Protein AF-A0A6M5YL83-F1 (afdb_monomer_lite)

Structure (mmCIF, N/CA/C/O backbone):
data_AF-A0A6M5YL83-F1
#
_entry.id   AF-A0A6M5YL83-F1
#
loop_
_atom_site.group_PDB
_atom_site.id
_atom_site.type_symbol
_atom_site.label_atom_id
_atom_site.label_alt_id
_atom_site.label_comp_id
_atom_site.label_asym_id
_atom_site.label_entity_id
_atom_site.label_seq_id
_atom_site.pdbx_PDB_ins_code
_atom_site.Cartn_x
_atom_site.Cartn_y
_atom_site.Cartn_z
_atom_site.occupancy
_atom_site.B_iso_or_equiv
_atom_site.auth_seq_id
_atom_site.auth_comp_id
_atom_site.auth_asym_id
_atom_site.auth_atom_id
_atom_site.pdbx_PDB_model_num
ATOM 1 N N . MET A 1 1 ? 45.507 -6.213 -56.109 1.00 57.00 1 MET A N 1
ATOM 2 C CA . MET A 1 1 ? 45.242 -6.875 -54.807 1.00 57.00 1 MET A CA 1
ATOM 3 C C . MET A 1 1 ? 44.515 -5.936 -53.821 1.00 57.00 1 MET A C 1
ATOM 5 O O . MET A 1 1 ? 44.755 -6.016 -52.628 1.00 57.00 1 MET A O 1
ATOM 9 N N . GLY A 1 2 ? 43.638 -5.030 -54.294 1.00 66.25 2 GLY A N 1
ATOM 10 C CA . GLY A 1 2 ? 43.057 -3.957 -53.457 1.00 66.25 2 GLY A CA 1
ATOM 11 C C . GLY A 1 2 ? 41.525 -3.854 -53.460 1.00 66.25 2 GLY A C 1
ATOM 12 O O . GLY A 1 2 ? 40.957 -3.296 -52.529 1.00 66.25 2 GLY A O 1
ATOM 13 N N . GLU A 1 3 ? 40.831 -4.416 -54.454 1.00 67.62 3 GLU A N 1
ATOM 14 C CA . GLU A 1 3 ? 39.362 -4.320 -54.544 1.00 67.62 3 GLU A CA 1
ATOM 15 C C . GLU A 1 3 ? 38.636 -5.300 -53.614 1.00 67.62 3 GLU A C 1
ATOM 17 O O . GLU A 1 3 ? 37.653 -4.929 -52.976 1.00 67.62 3 G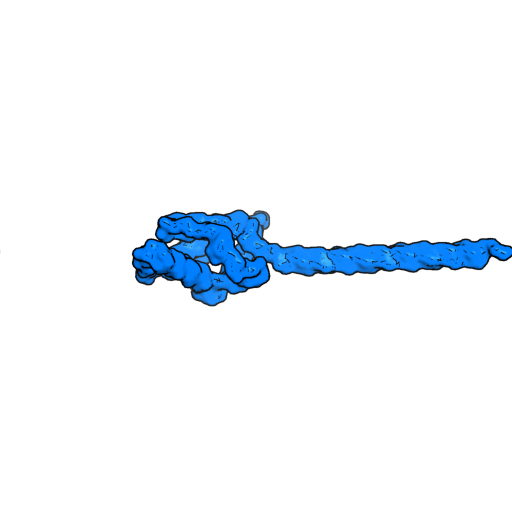LU A O 1
ATOM 22 N N . TRP A 1 4 ? 39.177 -6.509 -53.437 1.00 68.75 4 TRP A N 1
ATOM 23 C CA . TRP A 1 4 ? 38.638 -7.505 -52.502 1.00 68.75 4 TRP A CA 1
ATOM 24 C C . TRP A 1 4 ? 38.671 -7.027 -51.042 1.00 68.75 4 TRP A C 1
ATOM 26 O O . TRP A 1 4 ? 37.724 -7.259 -50.292 1.00 68.75 4 TRP A O 1
ATOM 36 N N . LEU A 1 5 ? 39.720 -6.292 -50.651 1.00 68.56 5 LEU A N 1
ATOM 37 C CA . LEU A 1 5 ? 39.829 -5.719 -49.306 1.00 68.56 5 LEU A CA 1
ATOM 38 C C . LEU A 1 5 ? 38.768 -4.643 -49.048 1.00 68.56 5 LEU A C 1
ATOM 40 O O . LEU A 1 5 ? 38.215 -4.597 -47.956 1.00 68.56 5 LEU A O 1
ATOM 44 N N . ARG A 1 6 ? 38.443 -3.804 -50.042 1.00 65.62 6 ARG A N 1
ATOM 45 C CA . ARG A 1 6 ? 37.412 -2.758 -49.904 1.00 65.62 6 ARG A CA 1
ATOM 46 C C . ARG A 1 6 ? 36.014 -3.357 -49.756 1.00 65.62 6 ARG A C 1
ATOM 48 O O . ARG A 1 6 ? 35.220 -2.856 -48.964 1.00 65.62 6 ARG A O 1
ATOM 55 N N . TRP A 1 7 ? 35.736 -4.445 -50.472 1.00 68.38 7 TRP A N 1
ATOM 56 C CA . TRP A 1 7 ? 34.462 -5.159 -50.380 1.00 68.38 7 TRP A CA 1
ATOM 57 C C . TRP A 1 7 ? 34.301 -5.876 -49.032 1.00 68.38 7 TRP A C 1
ATOM 59 O O . TRP A 1 7 ? 33.259 -5.757 -48.387 1.00 68.38 7 TRP A O 1
ATOM 69 N N . ALA A 1 8 ? 35.366 -6.529 -48.553 1.00 71.38 8 ALA A N 1
ATOM 70 C CA . ALA A 1 8 ? 35.396 -7.163 -47.237 1.00 71.38 8 ALA A CA 1
ATOM 71 C C . ALA A 1 8 ? 35.241 -6.147 -46.088 1.00 71.38 8 ALA A C 1
ATOM 73 O O . ALA A 1 8 ? 34.498 -6.399 -45.140 1.00 71.38 8 ALA A O 1
ATOM 74 N N . PHE A 1 9 ? 35.877 -4.972 -46.187 1.00 69.19 9 PHE A N 1
ATOM 75 C CA . PHE A 1 9 ? 35.750 -3.912 -45.178 1.00 69.19 9 PHE A CA 1
ATOM 76 C C . PHE A 1 9 ? 34.338 -3.310 -45.140 1.00 69.19 9 PHE A C 1
ATOM 78 O O . PHE A 1 9 ? 33.802 -3.063 -44.062 1.00 69.19 9 PHE A O 1
ATOM 85 N N . GLY A 1 10 ? 33.701 -3.127 -46.304 1.00 73.62 10 GLY A N 1
ATOM 86 C CA . GLY A 1 10 ? 32.314 -2.661 -46.396 1.00 73.62 10 GLY A CA 1
ATOM 87 C C . GLY A 1 10 ? 31.320 -3.627 -45.744 1.00 73.62 10 GLY A C 1
ATOM 88 O O . GLY A 1 10 ? 30.461 -3.200 -44.972 1.00 73.62 10 GLY A O 1
ATOM 89 N N . TRP A 1 11 ? 31.488 -4.932 -45.976 1.00 77.50 11 TRP A N 1
ATOM 90 C CA . TRP A 1 11 ? 30.685 -5.974 -45.326 1.00 77.50 11 TRP A CA 1
ATOM 91 C C . TRP A 1 11 ? 30.913 -6.042 -43.813 1.00 77.50 11 TRP A C 1
ATOM 93 O O . TRP A 1 11 ? 29.950 -6.143 -43.055 1.00 77.50 11 TRP A O 1
ATOM 103 N N . ALA A 1 12 ? 32.163 -5.923 -43.359 1.00 77.19 12 ALA A N 1
ATOM 104 C CA . ALA A 1 12 ? 32.488 -5.899 -41.935 1.00 77.19 12 ALA A CA 1
ATOM 105 C C . ALA A 1 12 ? 31.875 -4.678 -41.220 1.00 77.19 12 ALA A C 1
ATOM 107 O O . ALA A 1 12 ? 31.288 -4.820 -40.146 1.00 77.19 12 ALA A O 1
ATOM 108 N N . CYS A 1 13 ? 31.937 -3.489 -41.831 1.00 75.75 13 CYS A N 1
ATOM 109 C CA . CYS A 1 13 ? 31.279 -2.290 -41.304 1.00 75.75 13 CYS A CA 1
ATOM 110 C C . CYS A 1 13 ? 29.749 -2.429 -41.274 1.00 75.75 13 CYS A C 1
ATOM 112 O O . CYS A 1 13 ? 29.129 -2.046 -40.280 1.00 75.75 13 CYS A O 1
ATOM 114 N N . GLY A 1 14 ? 29.141 -3.005 -42.317 1.00 78.50 14 GLY A N 1
ATOM 115 C CA . GLY A 1 14 ? 27.701 -3.274 -42.357 1.00 78.50 14 GLY A CA 1
ATOM 116 C C . GLY A 1 14 ? 27.254 -4.247 -41.263 1.00 78.50 14 GLY A C 1
ATOM 117 O O . GLY A 1 14 ? 26.294 -3.970 -40.545 1.00 78.50 14 GLY A O 1
ATOM 118 N N . ALA A 1 15 ? 27.995 -5.340 -41.062 1.00 80.12 15 ALA A N 1
ATOM 119 C CA . ALA A 1 15 ? 27.711 -6.320 -40.016 1.00 80.12 15 ALA A CA 1
ATOM 120 C C . ALA A 1 15 ? 27.802 -5.707 -38.608 1.00 80.12 15 ALA A C 1
ATOM 122 O O . ALA A 1 15 ? 26.916 -5.921 -37.781 1.00 80.12 15 ALA A O 1
ATOM 123 N N . LEU A 1 16 ? 28.822 -4.883 -38.345 1.00 82.38 16 LEU A N 1
ATOM 124 C CA . LEU A 1 16 ? 28.972 -4.179 -37.067 1.00 82.38 16 LEU A CA 1
ATOM 125 C C . LEU A 1 16 ? 27.845 -3.168 -36.813 1.00 82.38 16 LEU A C 1
ATOM 127 O O . LEU A 1 16 ? 27.406 -3.019 -35.671 1.00 82.38 16 LEU A O 1
ATOM 131 N N . ALA A 1 17 ? 27.360 -2.489 -37.857 1.00 82.06 17 ALA A N 1
ATOM 132 C CA . ALA A 1 17 ? 26.234 -1.565 -37.744 1.00 82.06 17 ALA A CA 1
ATOM 133 C C . ALA A 1 17 ? 24.933 -2.299 -37.379 1.00 82.06 17 ALA A C 1
ATOM 135 O O . ALA A 1 17 ? 24.229 -1.872 -36.463 1.00 82.06 17 ALA A O 1
ATOM 136 N N . VAL A 1 18 ? 24.653 -3.436 -38.025 1.00 86.31 18 VAL A N 1
ATOM 137 C CA . VAL A 1 18 ? 23.480 -4.275 -37.721 1.00 86.31 18 VAL A CA 1
ATOM 138 C C . VAL A 1 18 ? 23.548 -4.824 -36.296 1.00 86.31 18 VAL A C 1
ATOM 140 O O . VAL A 1 18 ? 22.552 -4.788 -35.577 1.00 86.31 18 VAL A O 1
ATOM 143 N N . LEU A 1 19 ? 24.725 -5.266 -35.848 1.00 88.31 19 LEU A N 1
ATOM 144 C CA . LEU A 1 19 ? 24.913 -5.831 -34.509 1.00 88.31 19 LEU A CA 1
ATOM 145 C C . LEU A 1 19 ? 24.698 -4.776 -33.412 1.00 88.31 19 LEU A C 1
ATOM 147 O O . LEU A 1 19 ? 24.040 -5.050 -32.409 1.00 88.31 19 LEU A O 1
ATOM 151 N N . LYS A 1 20 ? 25.160 -3.537 -33.635 1.00 86.50 20 LYS A N 1
ATOM 152 C CA . LYS A 1 20 ? 24.870 -2.401 -32.745 1.00 86.50 20 LYS A CA 1
ATOM 153 C C . LYS A 1 20 ? 23.390 -2.033 -32.726 1.00 86.50 20 LYS A C 1
ATOM 155 O O . LYS A 1 20 ? 22.860 -1.767 -31.652 1.00 86.50 20 LYS A O 1
ATOM 160 N N . PHE A 1 21 ? 22.722 -2.041 -33.879 1.00 87.81 21 PHE A N 1
ATOM 161 C CA . PHE A 1 21 ? 21.282 -1.790 -33.946 1.00 87.81 21 PHE A CA 1
ATOM 162 C C . PHE A 1 21 ? 20.485 -2.864 -33.209 1.00 87.81 21 PHE A C 1
ATOM 164 O O . PHE A 1 21 ? 19.612 -2.524 -32.419 1.00 87.81 21 PHE A O 1
ATOM 171 N N . ALA A 1 22 ? 20.819 -4.141 -33.398 1.00 88.44 22 ALA A N 1
ATOM 172 C CA . ALA A 1 22 ? 20.179 -5.247 -32.694 1.00 88.44 22 ALA A CA 1
ATOM 173 C C . ALA A 1 22 ? 20.405 -5.166 -31.176 1.00 88.44 22 ALA A C 1
ATOM 175 O O . ALA A 1 22 ? 19.458 -5.324 -30.411 1.00 88.44 22 ALA A O 1
ATOM 176 N N . ALA A 1 23 ? 21.626 -4.844 -30.733 1.00 88.19 23 ALA A N 1
ATOM 177 C CA . ALA A 1 23 ? 21.929 -4.628 -29.319 1.00 88.19 23 ALA A CA 1
ATOM 178 C C . ALA A 1 23 ? 21.183 -3.413 -28.742 1.00 88.19 23 ALA A C 1
ATOM 180 O O . ALA A 1 23 ? 20.684 -3.473 -27.622 1.00 88.19 23 ALA A O 1
ATOM 181 N N . GLY A 1 24 ? 21.061 -2.329 -29.513 1.00 87.38 24 GLY A N 1
ATOM 182 C CA . GLY A 1 24 ? 20.272 -1.155 -29.143 1.00 87.38 24 GLY A CA 1
ATOM 183 C C . GLY A 1 24 ? 18.782 -1.468 -29.028 1.00 87.38 24 GLY A C 1
ATOM 184 O O . GLY A 1 24 ? 18.157 -1.078 -28.047 1.00 87.38 24 GLY A O 1
ATOM 185 N N . LEU A 1 25 ? 18.227 -2.230 -29.977 1.00 89.31 25 LEU A N 1
ATOM 186 C CA . LEU A 1 25 ? 16.831 -2.672 -29.950 1.00 89.31 25 LEU A CA 1
ATOM 187 C C . LEU A 1 25 ? 16.566 -3.606 -28.766 1.00 89.31 25 LEU A C 1
ATOM 189 O O . LEU A 1 25 ? 15.563 -3.453 -28.079 1.00 89.31 25 LEU A O 1
ATOM 193 N N . TRP A 1 26 ? 17.480 -4.542 -28.501 1.00 90.00 26 TRP A N 1
ATOM 194 C CA . TRP A 1 26 ? 17.410 -5.430 -27.344 1.00 90.00 26 TRP A CA 1
ATOM 195 C C . TRP A 1 26 ? 17.453 -4.638 -26.038 1.00 90.00 26 TRP A C 1
ATOM 197 O O . TRP A 1 26 ? 16.596 -4.822 -25.181 1.00 90.00 26 TRP A O 1
ATOM 207 N N . CYS A 1 27 ? 18.412 -3.718 -25.905 1.00 85.88 27 CYS A N 1
ATOM 208 C CA . CYS A 1 27 ? 18.529 -2.851 -24.738 1.00 85.88 27 CYS A CA 1
ATOM 209 C C . CYS A 1 27 ? 17.258 -2.019 -24.548 1.00 85.88 27 CYS A C 1
ATOM 211 O O . CYS A 1 27 ? 16.735 -1.967 -23.445 1.00 85.88 27 CYS A O 1
ATOM 213 N N . TRP A 1 28 ? 16.703 -1.453 -25.624 1.00 82.06 28 TRP A N 1
ATOM 214 C CA . TRP A 1 28 ? 15.440 -0.717 -25.586 1.00 82.06 28 TRP A CA 1
ATOM 215 C C . TRP A 1 28 ? 14.270 -1.593 -25.136 1.00 82.06 28 TRP A C 1
ATOM 217 O O . TRP A 1 28 ? 13.479 -1.165 -24.301 1.00 82.06 28 TRP A O 1
ATOM 227 N N . VAL A 1 29 ? 14.130 -2.805 -25.681 1.00 86.88 29 VAL A N 1
ATOM 228 C CA . VAL A 1 29 ? 13.062 -3.748 -25.307 1.00 86.88 29 VAL A CA 1
ATOM 229 C C . VAL A 1 29 ? 13.186 -4.149 -23.843 1.00 86.88 29 VAL A C 1
ATOM 231 O O . VAL A 1 29 ? 12.186 -4.158 -23.132 1.00 86.88 29 VAL A O 1
ATOM 234 N N . GLU A 1 30 ? 14.398 -4.422 -23.374 1.00 81.75 30 GLU A N 1
ATOM 235 C CA . GLU A 1 30 ? 14.648 -4.791 -21.985 1.00 81.75 30 GLU A CA 1
ATOM 236 C C . GLU A 1 30 ? 14.427 -3.605 -21.037 1.00 81.75 30 GLU A C 1
ATOM 238 O O . GLU A 1 30 ? 13.844 -3.764 -19.967 1.00 81.75 30 GLU A O 1
ATOM 243 N N . LEU A 1 31 ? 14.802 -2.392 -21.456 1.00 75.88 31 LEU A N 1
ATOM 244 C CA . LEU A 1 31 ? 14.513 -1.165 -20.718 1.00 75.88 31 LEU A CA 1
ATOM 245 C C . LEU A 1 31 ? 13.004 -0.909 -20.655 1.00 75.88 31 LEU A C 1
ATOM 247 O O . LEU A 1 31 ? 12.499 -0.581 -19.593 1.00 75.88 31 LEU A O 1
ATOM 251 N N . ARG A 1 32 ? 12.276 -1.110 -21.762 1.00 75.88 32 ARG A N 1
ATOM 252 C CA . ARG A 1 32 ? 10.806 -1.027 -21.833 1.00 75.88 32 ARG A CA 1
ATOM 253 C C . ARG A 1 32 ? 10.135 -2.053 -20.931 1.00 75.88 32 ARG A C 1
ATOM 255 O O . ARG A 1 32 ? 9.178 -1.698 -20.258 1.00 75.88 32 ARG A O 1
ATOM 262 N N . ARG A 1 33 ? 10.617 -3.299 -20.922 1.00 72.88 33 ARG A N 1
ATOM 263 C CA . ARG A 1 33 ? 10.109 -4.357 -20.037 1.00 72.88 33 ARG A CA 1
ATOM 264 C C . ARG A 1 33 ? 10.289 -3.964 -18.580 1.00 72.88 33 ARG A C 1
ATOM 266 O O . ARG A 1 33 ? 9.307 -3.913 -17.855 1.00 72.88 33 ARG A O 1
ATOM 273 N N . LYS A 1 34 ? 11.497 -3.545 -18.200 1.00 64.56 34 LYS A N 1
ATOM 274 C CA . LYS A 1 34 ? 11.784 -3.075 -16.840 1.00 64.56 34 LYS A CA 1
ATOM 275 C C . LYS A 1 34 ? 11.005 -1.816 -16.463 1.00 64.56 34 LYS A C 1
ATOM 277 O O . LYS A 1 34 ? 10.561 -1.714 -15.334 1.00 64.56 34 LYS A O 1
ATOM 282 N N . TRP A 1 35 ? 10.796 -0.885 -17.393 1.00 57.72 35 TRP A N 1
ATOM 283 C CA . TRP A 1 35 ? 9.972 0.308 -17.165 1.00 57.72 35 TRP A CA 1
ATOM 284 C C . TRP A 1 35 ? 8.488 -0.021 -16.972 1.00 57.72 35 TRP A C 1
ATOM 286 O O . TRP A 1 35 ? 7.831 0.617 -16.162 1.00 57.72 35 TRP A O 1
ATOM 296 N N . LEU A 1 36 ? 7.952 -1.009 -17.692 1.00 58.06 36 LEU A N 1
ATOM 297 C CA . LEU A 1 36 ? 6.568 -1.469 -17.519 1.00 58.06 36 LEU A CA 1
ATOM 298 C C . LEU A 1 36 ? 6.382 -2.323 -16.251 1.00 58.06 36 LEU A C 1
ATOM 300 O O . LEU A 1 36 ? 5.273 -2.424 -15.740 1.00 58.06 36 LEU A O 1
ATOM 304 N N . GLU A 1 37 ? 7.459 -2.916 -15.736 1.00 52.41 37 GLU A N 1
ATOM 305 C CA . GLU A 1 37 ? 7.499 -3.677 -14.478 1.00 52.41 37 GLU A CA 1
ATOM 306 C C . GLU A 1 37 ? 7.707 -2.804 -13.233 1.00 52.41 37 GLU A C 1
ATOM 308 O O . GLU A 1 37 ? 7.769 -3.327 -12.120 1.00 52.41 37 GLU A O 1
ATOM 313 N N . LEU A 1 38 ? 7.786 -1.484 -13.400 1.00 49.12 38 LEU A N 1
ATOM 314 C CA . LEU A 1 38 ? 7.909 -0.519 -12.317 1.00 49.12 38 LEU A CA 1
ATOM 315 C C . LEU A 1 38 ? 6.581 0.229 -12.092 1.00 49.12 38 LEU A C 1
ATOM 317 O O . LEU A 1 38 ? 6.532 1.444 -12.277 1.00 49.12 38 LEU A O 1
ATOM 321 N N . PRO A 1 39 ? 5.495 -0.423 -11.624 1.00 47.88 39 PRO A N 1
ATOM 322 C CA . PRO A 1 39 ? 4.536 0.274 -10.787 1.00 47.88 39 PRO A CA 1
ATOM 323 C C . PRO A 1 39 ? 5.240 0.445 -9.441 1.00 47.88 39 PRO A C 1
ATOM 325 O O . PRO A 1 39 ? 5.065 -0.334 -8.502 1.00 47.88 39 PRO A O 1
ATOM 328 N N . GLU A 1 40 ? 6.181 1.386 -9.389 1.00 51.69 40 GLU A N 1
ATOM 329 C CA . GLU A 1 40 ? 6.853 1.687 -8.145 1.00 51.69 40 GLU A CA 1
ATOM 330 C C . GLU A 1 40 ? 5.788 2.194 -7.178 1.00 51.69 40 GLU A C 1
ATOM 332 O O . GLU A 1 40 ? 5.193 3.250 -7.374 1.00 51.69 40 GLU A O 1
ATOM 337 N N . LEU A 1 41 ? 5.602 1.463 -6.080 1.00 50.03 41 LEU A N 1
ATOM 338 C CA . LEU A 1 41 ? 4.986 1.934 -4.832 1.00 50.03 41 LEU A CA 1
ATOM 339 C C . LEU A 1 41 ? 5.804 3.049 -4.169 1.00 50.03 41 LEU A C 1
ATOM 341 O O . LEU A 1 41 ? 6.035 3.057 -2.968 1.00 50.03 41 LEU A O 1
ATOM 345 N N . TRP A 1 42 ? 6.324 3.947 -4.988 1.00 53.28 42 TRP A N 1
ATOM 346 C CA . TRP A 1 42 ? 7.151 5.091 -4.660 1.00 53.28 42 TRP A CA 1
ATOM 347 C C . TRP A 1 42 ? 6.650 6.331 -5.413 1.00 53.28 42 TRP A C 1
ATOM 349 O O . TRP A 1 42 ? 7.370 7.317 -5.540 1.00 53.28 42 TRP A O 1
ATOM 359 N N . GLY A 1 43 ? 5.409 6.290 -5.909 1.00 61.44 43 GLY A N 1
ATOM 360 C CA . GLY A 1 43 ? 4.663 7.487 -6.271 1.00 61.44 43 GLY A CA 1
ATOM 361 C C . GLY A 1 43 ? 4.259 8.292 -5.034 1.00 61.44 43 GLY A C 1
ATOM 362 O O . GLY A 1 43 ? 4.291 7.801 -3.900 1.00 61.44 43 GLY A O 1
ATOM 363 N N . VAL A 1 44 ? 3.843 9.537 -5.272 1.00 59.97 44 VAL A N 1
ATOM 364 C CA . VAL A 1 44 ? 3.246 10.425 -4.259 1.00 59.97 44 VAL A CA 1
ATOM 365 C C . VAL A 1 44 ? 2.085 9.728 -3.533 1.00 59.97 44 VAL A C 1
ATOM 367 O O . VAL A 1 44 ? 1.949 9.884 -2.322 1.00 59.97 44 VAL A O 1
ATOM 370 N N . ASP A 1 45 ? 1.338 8.878 -4.241 1.00 73.88 45 ASP A N 1
ATOM 371 C CA . ASP A 1 45 ? 0.154 8.177 -3.733 1.00 73.88 45 ASP A CA 1
ATOM 372 C C . ASP A 1 45 ? 0.475 7.162 -2.621 1.00 73.88 45 ASP A C 1
ATOM 374 O O . ASP A 1 45 ? -0.255 7.064 -1.635 1.00 73.88 45 ASP A O 1
ATOM 378 N N . TRP A 1 46 ? 1.608 6.449 -2.699 1.00 78.81 46 TRP A N 1
ATOM 379 C CA . TRP A 1 46 ? 2.002 5.510 -1.638 1.00 78.81 46 TRP A CA 1
ATOM 380 C C . TRP A 1 46 ? 2.403 6.234 -0.353 1.00 78.81 46 TRP A C 1
ATOM 382 O O . TRP A 1 46 ? 2.000 5.835 0.740 1.00 78.81 46 TRP A O 1
ATOM 392 N N . LEU A 1 47 ? 3.197 7.302 -0.473 1.00 80.56 47 LEU A N 1
ATOM 393 C CA . LEU A 1 47 ? 3.589 8.105 0.685 1.00 80.56 47 LEU A CA 1
ATOM 394 C C . LEU A 1 47 ? 2.371 8.764 1.338 1.00 80.56 47 LEU A C 1
ATOM 396 O O . LEU A 1 47 ? 2.303 8.802 2.566 1.00 80.56 47 LEU A O 1
ATOM 400 N N . ASP A 1 48 ? 1.403 9.225 0.540 1.00 85.06 48 ASP A N 1
ATOM 401 C CA . ASP A 1 48 ? 0.143 9.778 1.041 1.00 85.06 48 ASP A CA 1
ATOM 402 C C . ASP A 1 48 ? -0.676 8.725 1.804 1.00 85.06 48 ASP A C 1
ATOM 404 O O . ASP A 1 48 ? -1.111 8.985 2.927 1.00 85.06 48 ASP A O 1
ATOM 408 N N . ILE A 1 49 ? -0.804 7.499 1.275 1.00 87.25 49 ILE A N 1
ATOM 409 C CA . ILE A 1 49 ? -1.453 6.388 1.991 1.00 87.25 49 ILE A CA 1
ATOM 410 C C . ILE A 1 49 ? -0.757 6.113 3.318 1.00 87.25 49 ILE A C 1
ATOM 412 O O . ILE A 1 49 ? -1.423 6.076 4.351 1.00 87.25 49 ILE A O 1
ATOM 416 N N . VAL A 1 50 ? 0.567 5.927 3.310 1.00 87.75 50 VAL A N 1
ATOM 417 C CA . VAL A 1 50 ? 1.322 5.629 4.534 1.00 87.75 50 VAL A CA 1
ATOM 418 C C . VAL A 1 50 ? 1.089 6.730 5.562 1.00 87.75 50 VAL A C 1
ATOM 420 O O . VAL A 1 50 ? 0.682 6.426 6.679 1.00 87.75 50 VAL A O 1
ATOM 423 N N . PHE A 1 51 ? 1.224 7.998 5.173 1.00 88.38 51 PHE A N 1
ATOM 424 C CA . PHE A 1 51 ? 1.021 9.138 6.065 1.00 88.38 51 PHE A CA 1
ATOM 425 C C . PHE A 1 51 ? -0.407 9.221 6.629 1.00 88.38 51 PHE A C 1
ATOM 427 O O . PHE A 1 51 ? -0.618 9.523 7.808 1.00 88.38 51 PHE A O 1
ATOM 434 N N . ARG A 1 52 ? -1.424 8.928 5.815 1.00 90.88 52 ARG A N 1
ATOM 435 C CA . ARG A 1 52 ? -2.822 8.904 6.270 1.00 90.88 52 ARG A CA 1
ATOM 436 C C . ARG A 1 52 ? -3.101 7.742 7.213 1.00 90.88 52 ARG A C 1
ATOM 438 O O . ARG A 1 52 ? -3.809 7.935 8.199 1.00 90.88 52 ARG A O 1
ATOM 445 N N . VAL A 1 53 ? -2.526 6.568 6.955 1.00 91.31 53 VAL A N 1
ATOM 446 C CA . VAL A 1 53 ? -2.618 5.417 7.862 1.00 91.31 53 VAL A CA 1
ATOM 447 C C . VAL A 1 53 ? -1.916 5.744 9.183 1.00 91.31 53 VAL A C 1
ATOM 449 O O . VAL A 1 53 ? -2.510 5.557 10.244 1.00 91.31 53 VAL A O 1
ATOM 452 N N . GLU A 1 54 ? -0.711 6.319 9.148 1.00 90.81 54 GLU A N 1
ATOM 453 C CA . GLU A 1 54 ? -0.008 6.782 10.353 1.00 90.81 54 GLU A CA 1
ATOM 454 C C . GLU A 1 54 ? -0.883 7.725 11.182 1.00 90.81 54 GLU A C 1
ATOM 456 O O . GLU A 1 54 ? -1.015 7.560 12.395 1.00 90.81 54 GLU A O 1
ATOM 461 N N . ARG A 1 55 ? -1.536 8.690 10.523 1.00 90.25 55 ARG A N 1
ATOM 462 C CA . ARG A 1 55 ? -2.452 9.635 11.167 1.00 90.25 55 ARG A CA 1
ATOM 463 C C . ARG A 1 55 ? -3.702 8.959 11.737 1.00 90.25 55 ARG A C 1
ATOM 465 O O . ARG A 1 55 ? -4.153 9.355 12.809 1.00 90.25 55 ARG A O 1
ATOM 472 N N . ALA A 1 56 ? -4.266 7.974 11.043 1.00 89.31 56 ALA A N 1
ATOM 473 C CA . ALA A 1 56 ? -5.478 7.273 11.467 1.00 89.31 56 ALA A CA 1
ATOM 474 C C . ALA A 1 56 ? -5.254 6.378 12.699 1.00 89.31 56 ALA A C 1
ATOM 476 O O . ALA A 1 56 ? -6.163 6.223 13.519 1.00 89.31 56 ALA A O 1
ATOM 477 N N . PHE A 1 57 ? -4.051 5.815 12.844 1.00 89.25 57 PHE A N 1
ATOM 478 C CA . PHE A 1 57 ? -3.696 4.911 13.945 1.00 89.25 57 PHE A CA 1
ATOM 479 C C . PHE A 1 57 ? -2.753 5.530 14.985 1.00 89.25 57 PHE A C 1
ATOM 481 O O . PHE A 1 57 ? -2.507 4.924 16.025 1.00 89.25 57 PHE A O 1
ATOM 488 N N . GLY A 1 58 ? -2.252 6.745 14.748 1.00 87.44 58 GLY A N 1
ATOM 489 C CA . GLY A 1 58 ? -1.381 7.470 15.675 1.00 87.44 58 GLY A CA 1
ATOM 490 C C . GLY A 1 58 ? -0.005 6.825 15.853 1.00 87.44 58 GLY A C 1
ATOM 491 O O . GLY A 1 58 ? 0.585 6.924 16.927 1.00 87.44 58 GLY A O 1
ATOM 492 N N . MET A 1 59 ? 0.501 6.145 14.824 1.00 85.62 59 MET A N 1
ATOM 493 C CA . MET A 1 59 ? 1.734 5.361 14.889 1.00 85.62 59 MET A CA 1
ATOM 494 C C . MET A 1 59 ? 2.614 5.623 13.666 1.00 85.62 59 MET A C 1
ATOM 496 O O . MET A 1 59 ? 2.083 5.686 12.562 1.00 85.62 59 MET A O 1
ATOM 500 N N . PRO A 1 60 ? 3.944 5.738 13.819 1.00 84.69 60 PRO A N 1
ATOM 501 C CA . PRO A 1 60 ? 4.828 5.908 12.673 1.00 84.69 60 PRO A CA 1
ATOM 502 C C . PRO A 1 60 ? 4.967 4.587 11.905 1.00 84.69 60 PRO A C 1
ATOM 504 O O . PRO A 1 60 ? 5.216 3.548 12.512 1.00 84.69 60 PRO A O 1
ATOM 507 N N . LEU A 1 61 ? 4.866 4.613 10.583 1.00 84.44 61 LEU A N 1
ATOM 508 C CA . LEU A 1 61 ? 5.108 3.533 9.632 1.00 84.44 61 LEU A CA 1
ATOM 509 C C . LEU A 1 61 ? 6.343 3.900 8.811 1.00 84.44 61 LEU A C 1
ATOM 511 O O . LEU A 1 61 ? 6.354 4.799 7.981 1.00 84.44 61 LEU A O 1
ATOM 515 N N . THR A 1 62 ? 7.427 3.186 9.062 1.00 78.81 62 THR A N 1
ATOM 516 C CA . THR A 1 62 ? 8.730 3.454 8.468 1.00 78.81 62 THR A CA 1
ATOM 517 C C . THR A 1 62 ? 8.993 2.523 7.295 1.00 78.81 62 THR A C 1
ATOM 519 O O . THR A 1 62 ? 8.453 1.422 7.203 1.00 78.81 62 THR A O 1
ATOM 522 N N . ALA A 1 63 ? 9.923 2.912 6.423 1.00 71.38 63 ALA A N 1
ATOM 523 C CA . ALA A 1 63 ? 10.383 2.049 5.337 1.00 71.38 63 ALA A CA 1
ATOM 524 C C . ALA A 1 63 ? 10.901 0.675 5.818 1.00 71.38 63 ALA A C 1
ATOM 526 O O . ALA A 1 63 ? 10.870 -0.279 5.043 1.00 71.38 63 ALA A O 1
ATOM 527 N N . ALA A 1 64 ? 11.352 0.568 7.077 1.00 75.75 64 ALA A N 1
ATOM 528 C CA . ALA A 1 64 ? 11.804 -0.680 7.686 1.00 75.75 64 ALA A CA 1
ATOM 529 C C . ALA A 1 64 ? 10.657 -1.676 7.921 1.00 75.75 64 ALA A C 1
ATOM 531 O O . ALA A 1 64 ? 10.855 -2.872 7.730 1.00 75.75 64 ALA A O 1
ATOM 532 N N . ASP A 1 65 ? 9.453 -1.196 8.248 1.00 78.25 65 ASP A N 1
ATOM 533 C CA . ASP A 1 65 ? 8.270 -2.055 8.400 1.00 78.25 65 ASP A CA 1
ATOM 534 C C . ASP A 1 65 ? 7.898 -2.701 7.058 1.00 78.25 65 ASP A C 1
ATOM 536 O O . ASP A 1 65 ? 7.505 -3.861 6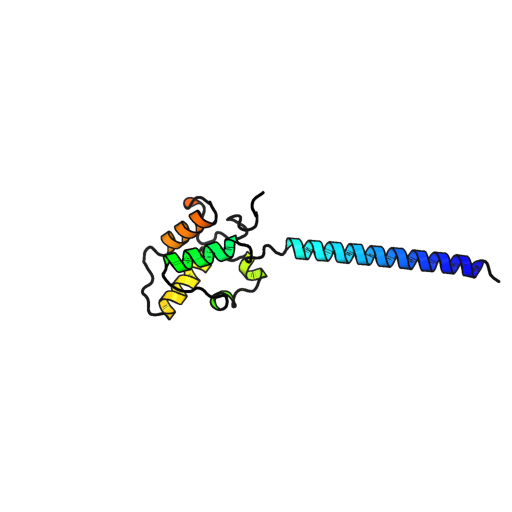.986 1.00 78.25 65 ASP A O 1
ATOM 540 N N . PHE A 1 66 ? 8.136 -1.970 5.970 1.00 76.12 66 PHE A N 1
ATOM 541 C CA . PHE A 1 66 ? 7.923 -2.434 4.604 1.00 76.12 66 PHE A CA 1
ATOM 542 C C . PHE A 1 66 ? 9.151 -3.129 3.996 1.00 76.12 66 PHE A C 1
ATOM 544 O O . PHE A 1 66 ? 9.100 -3.559 2.841 1.00 76.12 66 PHE A O 1
ATOM 551 N N . ALA A 1 67 ? 10.281 -3.227 4.707 1.00 68.50 67 ALA A N 1
ATOM 552 C CA . ALA A 1 67 ? 11.532 -3.758 4.152 1.00 68.50 67 ALA A CA 1
ATOM 553 C C . ALA A 1 67 ? 11.453 -5.260 3.838 1.00 68.50 67 ALA A C 1
ATOM 555 O O . ALA A 1 67 ? 12.164 -5.738 2.956 1.00 68.50 67 ALA A O 1
ATOM 556 N N . GLY A 1 68 ? 10.551 -5.987 4.508 1.00 65.75 68 GLY A N 1
ATOM 557 C CA . GLY A 1 68 ? 10.237 -7.383 4.191 1.00 65.75 68 GLY A CA 1
ATOM 558 C C . GLY A 1 68 ? 9.534 -7.567 2.841 1.00 65.75 68 GLY A C 1
ATOM 559 O O . GLY A 1 68 ? 9.507 -8.675 2.306 1.00 65.75 68 GLY A O 1
ATOM 560 N N . TRP A 1 69 ? 8.996 -6.495 2.256 1.00 69.00 69 TRP A N 1
ATOM 561 C CA . TRP A 1 69 ? 8.360 -6.521 0.946 1.00 69.00 69 TRP A CA 1
ATOM 562 C C . TRP A 1 69 ? 9.338 -5.989 -0.098 1.00 69.00 69 TRP A C 1
ATOM 564 O O . TRP A 1 69 ? 9.596 -4.786 -0.182 1.00 69.00 69 TRP A O 1
ATOM 574 N N . THR A 1 70 ? 9.897 -6.900 -0.899 1.00 66.25 70 THR A N 1
ATOM 575 C CA . THR A 1 70 ? 10.696 -6.549 -2.082 1.00 66.25 70 THR A CA 1
ATOM 576 C C . THR A 1 70 ? 9.854 -5.737 -3.068 1.00 66.25 70 THR A C 1
ATOM 578 O O . THR A 1 70 ? 8.628 -5.821 -3.050 1.00 66.25 70 THR A O 1
ATOM 581 N N . THR A 1 71 ? 10.481 -4.968 -3.963 1.00 59.75 71 THR A N 1
ATOM 582 C CA . THR A 1 71 ? 9.761 -4.107 -4.923 1.00 59.75 71 THR A CA 1
ATOM 583 C C . THR A 1 71 ? 8.679 -4.868 -5.699 1.00 59.75 71 THR A C 1
ATOM 585 O O . THR A 1 71 ? 7.565 -4.375 -5.812 1.00 59.75 71 THR A O 1
ATOM 588 N N . GLY A 1 72 ? 8.952 -6.108 -6.130 1.00 59.88 72 GLY A N 1
ATOM 589 C CA . GLY A 1 72 ? 7.960 -6.958 -6.803 1.00 59.88 72 GLY A CA 1
ATOM 590 C C . GLY A 1 72 ? 6.861 -7.507 -5.884 1.00 59.88 72 GLY A C 1
ATOM 591 O O . GLY A 1 72 ? 5.726 -7.667 -6.320 1.00 59.88 72 GLY A O 1
ATOM 592 N N . ALA A 1 73 ? 7.158 -7.752 -4.603 1.00 64.12 73 ALA A N 1
ATOM 593 C CA . ALA A 1 73 ? 6.154 -8.167 -3.621 1.00 64.12 73 ALA A CA 1
ATOM 594 C C . ALA A 1 73 ? 5.206 -7.018 -3.250 1.00 64.12 73 ALA A C 1
ATOM 596 O O . ALA A 1 73 ? 4.024 -7.248 -3.013 1.00 64.12 73 ALA A O 1
ATOM 597 N N . ARG A 1 74 ? 5.709 -5.778 -3.255 1.00 63.84 74 ARG A N 1
ATOM 598 C CA . ARG A 1 74 ? 4.907 -4.587 -2.968 1.00 63.84 74 ARG A CA 1
ATOM 599 C C . ARG A 1 74 ? 3.812 -4.385 -4.023 1.00 63.84 74 ARG A C 1
ATOM 601 O O . ARG A 1 74 ? 2.688 -4.092 -3.649 1.00 63.84 74 ARG A O 1
ATOM 608 N N . VAL A 1 75 ? 4.075 -4.633 -5.311 1.00 64.81 75 VAL A N 1
ATOM 609 C CA . VAL A 1 75 ? 3.051 -4.545 -6.386 1.00 64.81 75 VAL A CA 1
ATOM 610 C C . VAL A 1 75 ? 1.852 -5.469 -6.127 1.00 64.81 75 VAL A C 1
ATOM 612 O O . VAL A 1 75 ? 0.722 -5.168 -6.513 1.00 64.81 75 VAL A O 1
ATOM 615 N N . GLY A 1 76 ? 2.096 -6.594 -5.453 1.00 73.88 76 GLY A N 1
ATOM 616 C CA . GLY A 1 76 ? 1.071 -7.542 -5.027 1.00 73.88 76 GLY A CA 1
ATOM 617 C C . GLY A 1 76 ? 0.483 -7.263 -3.646 1.00 73.88 76 GLY A C 1
ATOM 618 O O . GLY A 1 76 ? -0.336 -8.059 -3.195 1.00 73.88 76 GLY A O 1
ATOM 619 N N . LEU A 1 77 ? 0.891 -6.182 -2.974 1.00 84.88 77 LEU A N 1
ATOM 620 C CA . LEU A 1 77 ? 0.414 -5.851 -1.640 1.00 84.88 77 LEU A CA 1
ATOM 621 C C . LEU A 1 77 ? -1.089 -5.598 -1.674 1.00 84.88 77 LEU A C 1
ATOM 623 O O . LEU A 1 77 ? -1.588 -4.777 -2.448 1.00 84.88 77 LEU A O 1
ATOM 627 N N . THR A 1 78 ? -1.798 -6.305 -0.808 1.00 90.25 78 THR A N 1
ATOM 628 C CA . THR A 1 78 ? -3.244 -6.179 -0.653 1.00 90.25 78 THR A CA 1
ATOM 629 C C . THR A 1 78 ? -3.607 -5.235 0.491 1.00 90.25 78 THR A C 1
ATOM 631 O O . THR A 1 78 ? -2.824 -5.036 1.424 1.00 90.25 78 THR A O 1
ATOM 634 N N . ALA A 1 79 ? -4.811 -4.664 0.448 1.00 90.69 79 ALA A N 1
ATOM 635 C CA . ALA A 1 79 ? -5.334 -3.843 1.540 1.00 90.69 79 ALA A CA 1
ATOM 636 C C . ALA A 1 79 ? -5.386 -4.612 2.874 1.00 90.69 79 ALA A C 1
ATOM 638 O O . ALA A 1 79 ? -5.070 -4.050 3.923 1.00 90.69 79 ALA A O 1
ATOM 639 N N . GLY A 1 80 ? -5.709 -5.910 2.840 1.00 92.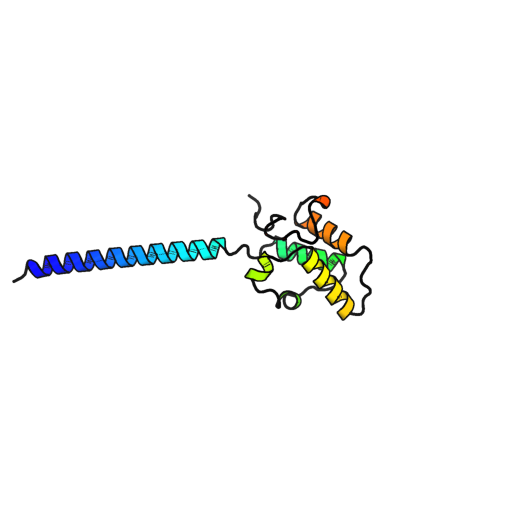44 80 GLY A N 1
ATOM 640 C CA . GLY A 1 80 ? -5.699 -6.787 4.013 1.00 92.44 80 GLY A CA 1
ATOM 641 C C . GLY A 1 80 ? -4.305 -6.949 4.615 1.00 92.44 80 GLY A C 1
ATOM 642 O O . GLY A 1 80 ? -4.140 -6.797 5.819 1.00 92.44 80 GLY A O 1
ATOM 643 N N . GLN A 1 81 ? -3.282 -7.155 3.784 1.00 91.56 81 GLN A N 1
ATOM 644 C CA . GLN A 1 81 ? -1.891 -7.235 4.252 1.00 91.56 81 GLN A CA 1
ATOM 645 C C . GLN A 1 81 ? -1.383 -5.909 4.831 1.00 91.56 81 GLN A C 1
ATOM 647 O O . GLN A 1 81 ? -0.614 -5.908 5.792 1.00 91.56 81 GLN A O 1
ATOM 652 N N . LEU A 1 82 ? -1.815 -4.773 4.271 1.00 90.50 82 LEU A N 1
ATOM 653 C CA . LEU A 1 82 ? -1.530 -3.463 4.857 1.00 90.50 82 LEU A CA 1
ATOM 654 C C . LEU A 1 82 ? -2.153 -3.343 6.257 1.00 90.50 82 LEU A C 1
ATOM 656 O O . LEU A 1 82 ? -1.482 -2.898 7.186 1.00 90.50 82 LEU A O 1
ATOM 660 N N . TRP A 1 83 ? -3.404 -3.779 6.423 1.00 94.00 83 TRP A N 1
ATOM 661 C CA . TRP A 1 83 ? -4.062 -3.815 7.730 1.00 94.00 83 TRP A CA 1
ATOM 662 C C . TRP A 1 83 ? -3.358 -4.756 8.717 1.00 94.00 83 TRP A C 1
ATOM 664 O O . TRP A 1 83 ? -3.109 -4.364 9.855 1.00 94.00 83 TRP A O 1
ATOM 674 N N . GLU A 1 84 ? -2.984 -5.963 8.294 1.00 92.25 84 GLU A N 1
ATOM 675 C CA . GLU A 1 84 ? -2.251 -6.914 9.137 1.00 92.25 84 GLU A CA 1
ATOM 676 C C . GLU A 1 84 ? -0.935 -6.324 9.645 1.00 92.25 84 GLU A C 1
ATOM 678 O O . GLU A 1 84 ? -0.655 -6.413 10.839 1.00 92.25 84 GLU A O 1
ATOM 683 N N . LEU A 1 85 ? -0.178 -5.634 8.785 1.00 90.69 85 LEU A N 1
ATOM 684 C CA . LEU A 1 85 ? 1.052 -4.946 9.182 1.00 90.69 85 LEU A CA 1
ATOM 685 C C . LEU A 1 85 ? 0.790 -3.873 10.250 1.00 90.69 85 LEU A C 1
ATOM 687 O O . LEU A 1 85 ? 1.528 -3.782 11.234 1.00 90.69 85 LEU A O 1
ATOM 691 N N . VAL A 1 86 ? -0.263 -3.068 10.084 1.00 91.94 86 VAL A N 1
ATOM 692 C CA . VAL A 1 86 ? -0.656 -2.049 11.071 1.00 91.94 86 VAL A CA 1
ATOM 693 C C . VAL A 1 86 ? -1.039 -2.709 12.395 1.00 91.94 86 VAL A C 1
ATOM 695 O O . VAL A 1 86 ? -0.554 -2.304 13.451 1.00 91.94 86 VAL A O 1
ATOM 698 N N . ALA A 1 87 ? -1.860 -3.758 12.351 1.00 92.44 87 ALA A N 1
ATOM 699 C CA . ALA A 1 87 ? -2.296 -4.492 13.531 1.00 92.44 87 ALA A CA 1
ATOM 700 C C . ALA A 1 87 ? -1.124 -5.171 14.259 1.00 92.44 87 ALA 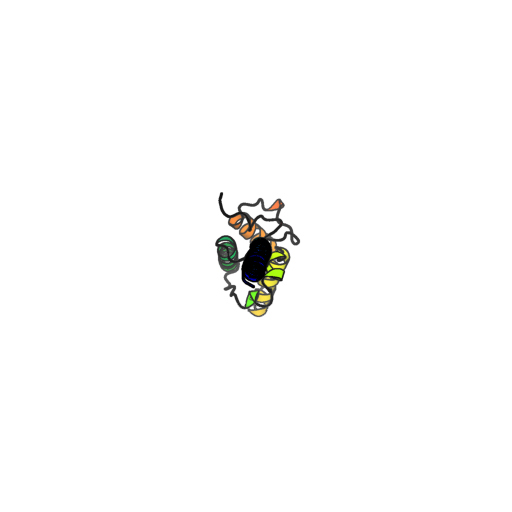A C 1
ATOM 702 O O . ALA A 1 87 ? -1.058 -5.131 15.488 1.00 92.44 87 ALA A O 1
ATOM 703 N N . ASP A 1 88 ? -0.183 -5.762 13.524 1.00 91.94 88 ASP A N 1
ATOM 704 C CA . ASP A 1 88 ? 1.038 -6.359 14.071 1.00 91.94 88 ASP A CA 1
ATOM 705 C C . ASP A 1 88 ? 1.896 -5.307 14.766 1.00 91.94 88 ASP A C 1
ATOM 707 O O . ASP A 1 88 ? 2.399 -5.532 15.870 1.00 91.94 88 ASP A O 1
ATOM 711 N N . LYS A 1 89 ? 2.016 -4.125 14.162 1.00 90.44 89 LYS A N 1
ATOM 712 C CA . LYS A 1 89 ? 2.791 -3.034 14.738 1.00 90.44 89 LYS A CA 1
ATOM 713 C C . LYS A 1 89 ? 2.115 -2.416 15.965 1.00 90.44 89 LYS A C 1
ATOM 715 O O . LYS A 1 89 ? 2.812 -2.097 16.927 1.00 90.44 89 LYS A O 1
ATOM 720 N N . LEU A 1 90 ? 0.783 -2.318 15.991 1.00 91.25 90 LEU A N 1
ATOM 721 C CA . LEU A 1 90 ? 0.028 -1.926 17.190 1.00 91.25 90 LEU A CA 1
ATOM 722 C C . LEU A 1 90 ? 0.271 -2.922 18.326 1.00 91.25 90 LEU A C 1
ATOM 724 O O . LEU A 1 90 ? 0.635 -2.518 19.430 1.00 91.25 90 LEU A O 1
ATOM 728 N N . ARG A 1 91 ? 0.173 -4.225 18.027 1.00 92.19 91 ARG A N 1
ATOM 729 C CA . ARG A 1 91 ? 0.459 -5.298 18.990 1.00 92.19 91 ARG A CA 1
ATOM 730 C C . ARG A 1 91 ? 1.898 -5.233 19.503 1.00 92.19 91 ARG A C 1
ATOM 732 O O . ARG A 1 91 ? 2.115 -5.327 20.708 1.00 92.19 91 ARG A O 1
ATOM 739 N N . GLY A 1 92 ? 2.872 -5.014 18.620 1.00 90.12 92 GLY A N 1
ATOM 740 C CA . GLY A 1 92 ? 4.282 -4.852 18.985 1.00 90.12 92 GLY A CA 1
ATOM 741 C C . GLY A 1 92 ? 4.556 -3.616 19.850 1.00 90.12 92 GLY A C 1
ATOM 742 O O . GLY A 1 92 ? 5.438 -3.649 20.704 1.00 90.12 92 GLY A O 1
ATOM 743 N N . ALA A 1 93 ? 3.770 -2.552 19.678 1.00 88.44 93 ALA A N 1
ATOM 744 C CA . ALA A 1 93 ? 3.819 -1.348 20.505 1.00 88.44 93 ALA A CA 1
ATOM 745 C C . ALA A 1 93 ? 3.051 -1.479 21.839 1.00 88.44 93 ALA A C 1
ATOM 747 O O . ALA A 1 93 ? 3.049 -0.539 22.632 1.00 88.44 93 ALA A O 1
ATOM 748 N N . GLY A 1 94 ? 2.398 -2.620 22.099 1.00 89.88 94 GLY A N 1
ATOM 749 C CA . GLY A 1 94 ? 1.561 -2.833 23.284 1.00 89.88 94 GLY A CA 1
ATOM 750 C C . GLY A 1 94 ? 0.219 -2.092 23.247 1.00 89.88 94 GLY A C 1
ATOM 751 O O . GLY A 1 94 ? -0.435 -1.975 24.282 1.00 89.88 94 GLY A O 1
ATOM 752 N N . ALA A 1 95 ? -0.187 -1.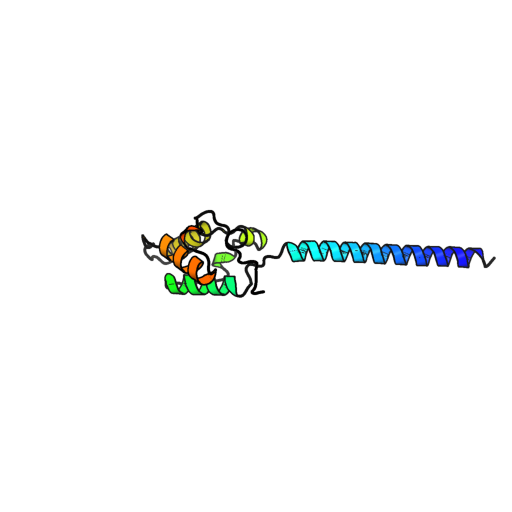588 22.080 1.00 88.94 95 ALA A N 1
ATOM 753 C CA . ALA A 1 95 ? -1.487 -0.968 21.867 1.00 88.94 95 ALA A CA 1
ATOM 754 C C . ALA A 1 95 ? -2.552 -2.028 21.544 1.00 88.94 95 ALA A C 1
ATOM 756 O O . ALA A 1 95 ? -2.270 -3.057 20.923 1.00 88.94 95 ALA A O 1
ATOM 757 N N . GLU A 1 96 ? -3.793 -1.768 21.951 1.00 90.31 96 GLU A N 1
ATOM 758 C CA . GLU A 1 96 ? -4.931 -2.604 21.575 1.00 90.31 96 GLU A CA 1
ATOM 759 C C . GLU A 1 96 ? -5.275 -2.393 20.096 1.00 90.31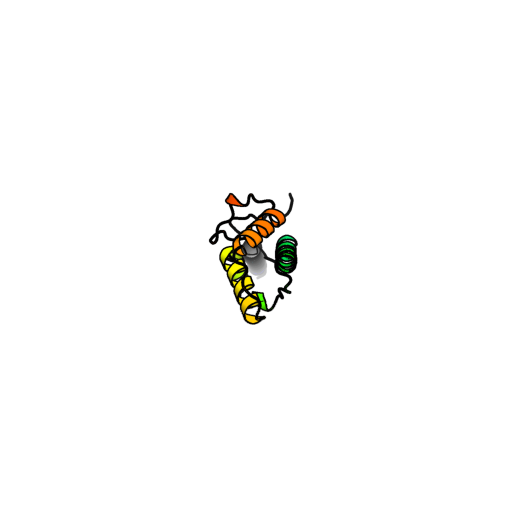 96 GLU A C 1
ATOM 761 O O . GLU A 1 96 ? -5.281 -1.265 19.597 1.00 90.31 96 GLU A O 1
ATOM 766 N N . VAL A 1 97 ? -5.551 -3.488 19.383 1.00 91.94 97 VAL A N 1
ATOM 767 C CA . VAL A 1 97 ? -5.984 -3.418 17.986 1.00 91.94 97 VAL A CA 1
ATOM 768 C C . VAL A 1 97 ? -7.453 -2.988 17.968 1.00 91.94 97 VAL A C 1
ATOM 770 O O . VAL A 1 97 ? -8.287 -3.709 18.517 1.00 91.94 97 VAL A O 1
ATOM 773 N N . PRO A 1 98 ? -7.795 -1.842 17.355 1.00 91.38 98 PRO A N 1
ATOM 774 C CA . PRO A 1 98 ? -9.168 -1.355 17.332 1.00 91.38 98 PRO A CA 1
ATOM 775 C C . PRO A 1 98 ? -10.081 -2.327 16.577 1.00 91.38 98 PRO A C 1
ATOM 777 O O . PRO A 1 98 ? -9.723 -2.821 15.506 1.00 91.38 98 PRO A O 1
ATOM 780 N N . ALA A 1 99 ? -11.276 -2.571 17.121 1.00 91.25 99 ALA A N 1
ATOM 781 C CA . ALA A 1 99 ? -12.274 -3.447 16.504 1.00 91.25 99 ALA A CA 1
ATOM 782 C C . ALA A 1 99 ? -12.768 -2.919 15.145 1.00 91.25 99 ALA A C 1
ATOM 784 O O . ALA A 1 99 ? -13.115 -3.713 14.282 1.00 91.25 99 ALA A O 1
ATOM 785 N N . ASP A 1 100 ? -12.750 -1.595 14.960 1.00 93.25 100 ASP A N 1
ATOM 786 C CA . ASP A 1 100 ? -13.076 -0.877 13.722 1.00 93.25 100 ASP A CA 1
ATOM 787 C C . ASP A 1 100 ? -11.837 -0.596 12.846 1.00 93.25 100 ASP A C 1
ATOM 789 O O . ASP A 1 100 ? -11.824 0.306 12.005 1.00 93.25 100 ASP A O 1
ATOM 793 N N . GLY A 1 101 ? -10.730 -1.300 13.092 1.00 90.75 101 GLY A N 1
ATOM 794 C CA . GLY A 1 101 ? -9.457 -1.020 12.438 1.00 90.75 101 GLY A CA 1
ATOM 795 C C . GLY A 1 101 ? -9.464 -1.286 10.933 1.00 90.75 101 GLY A C 1
ATOM 796 O O . GLY A 1 101 ? -8.891 -0.508 10.171 1.00 90.75 101 GLY A O 1
ATOM 797 N N . TRP A 1 102 ? -10.171 -2.324 10.486 1.00 94.56 102 TRP A N 1
ATOM 798 C CA . TRP A 1 102 ? -10.328 -2.598 9.058 1.00 94.56 102 TRP A CA 1
ATOM 799 C C . TRP A 1 102 ? -11.094 -1.470 8.357 1.00 94.56 102 TRP A C 1
ATOM 801 O O . TRP A 1 102 ? -10.649 -0.950 7.336 1.00 94.56 102 TRP A O 1
ATOM 811 N N . GLU A 1 103 ? -12.197 -1.017 8.948 1.00 94.94 103 GLU A N 1
ATOM 812 C CA . GLU A 1 103 ? -13.034 0.066 8.438 1.00 94.94 103 GLU A CA 1
ATOM 813 C C . GLU A 1 103 ? -12.250 1.378 8.327 1.00 94.94 103 GLU A C 1
ATOM 815 O O . GLU A 1 103 ? -12.412 2.119 7.357 1.00 94.94 103 GLU A O 1
ATOM 820 N N . ARG A 1 104 ? -11.344 1.648 9.276 1.00 94.12 104 ARG A N 1
ATOM 821 C CA . ARG A 1 104 ? -10.434 2.801 9.210 1.00 94.12 104 ARG A CA 1
ATOM 822 C C . ARG A 1 104 ? -9.445 2.697 8.056 1.00 94.12 104 ARG A C 1
ATOM 824 O O . ARG A 1 104 ? -9.237 3.691 7.366 1.00 94.12 104 ARG A O 1
ATOM 831 N N . VAL A 1 105 ? -8.853 1.523 7.824 1.00 93.75 105 VAL A N 1
ATOM 832 C CA . VAL A 1 105 ? -7.966 1.306 6.666 1.00 93.75 105 VAL A CA 1
ATOM 833 C C . VAL A 1 105 ? -8.734 1.510 5.365 1.00 93.75 105 VAL A C 1
ATOM 835 O O . VAL A 1 105 ? -8.259 2.229 4.490 1.00 93.75 105 VAL A O 1
ATOM 838 N N . VAL A 1 106 ? -9.938 0.946 5.253 1.00 94.06 106 VAL A N 1
ATOM 839 C CA . VAL A 1 106 ? -10.807 1.131 4.082 1.00 94.06 106 VAL A CA 1
ATOM 840 C C . VAL A 1 106 ? -11.124 2.608 3.858 1.00 94.06 106 VAL A C 1
ATOM 842 O O . VAL A 1 106 ? -11.022 3.078 2.729 1.00 94.06 106 VAL A O 1
ATOM 845 N N . ALA A 1 107 ? -11.457 3.358 4.911 1.00 93.38 107 ALA A N 1
ATOM 846 C CA . ALA A 1 107 ? -11.725 4.791 4.809 1.00 93.38 107 ALA A CA 1
ATOM 847 C C . ALA A 1 107 ? -10.494 5.577 4.328 1.00 93.38 107 ALA A C 1
ATOM 849 O O . ALA A 1 107 ? -10.608 6.402 3.423 1.00 93.38 107 ALA A O 1
ATOM 850 N N . VAL A 1 108 ? -9.313 5.277 4.879 1.00 92.31 108 VAL A N 1
ATOM 851 C CA . VAL A 1 108 ? -8.049 5.900 4.461 1.00 92.31 108 VAL A CA 1
ATOM 852 C C . VAL A 1 108 ? -7.738 5.601 2.996 1.00 92.31 108 VAL A C 1
ATOM 854 O O . VAL A 1 108 ? -7.421 6.517 2.244 1.00 92.31 108 VAL A O 1
ATOM 857 N N . LEU A 1 109 ? -7.844 4.338 2.578 1.00 91.00 109 LEU A N 1
ATOM 858 C CA . LEU A 1 109 ? -7.592 3.934 1.195 1.00 91.00 109 LEU A CA 1
ATOM 859 C C . LEU A 1 109 ? -8.623 4.531 0.232 1.00 91.00 109 LEU A C 1
ATOM 861 O O . LEU A 1 109 ? -8.262 4.951 -0.862 1.00 91.00 109 LEU A O 1
ATOM 865 N N . SER A 1 110 ? -9.890 4.605 0.642 1.00 90.75 110 SER A N 1
ATOM 866 C CA . SER A 1 110 ? -10.959 5.222 -0.144 1.00 90.75 110 SER A CA 1
ATOM 867 C C . SER A 1 110 ? -10.675 6.699 -0.412 1.00 90.75 110 SER A C 1
ATOM 869 O O . SER A 1 110 ? -10.822 7.153 -1.546 1.00 90.75 110 SER A O 1
ATOM 871 N N . GLU A 1 111 ? -10.213 7.428 0.606 1.00 88.81 111 GLU A N 1
ATOM 872 C CA . GLU A 1 111 ? -9.861 8.842 0.485 1.00 88.81 111 GLU A CA 1
ATOM 873 C C . GLU A 1 111 ? -8.577 9.048 -0.329 1.00 88.81 111 GLU A C 1
ATOM 875 O O . GLU A 1 111 ? -8.558 9.879 -1.234 1.00 88.81 111 GLU A O 1
ATOM 880 N N . ALA A 1 112 ? -7.520 8.286 -0.034 1.00 87.06 112 ALA A N 1
ATOM 881 C CA . ALA A 1 112 ? -6.215 8.439 -0.675 1.00 87.06 112 ALA A CA 1
ATOM 882 C C . ALA A 1 112 ? -6.248 8.079 -2.166 1.00 87.06 112 ALA A C 1
ATOM 884 O O . ALA A 1 112 ? -5.630 8.752 -2.982 1.00 87.06 112 ALA A O 1
ATOM 885 N N . LEU A 1 113 ? -6.992 7.030 -2.525 1.00 84.69 113 LEU A N 1
ATOM 886 C CA . LEU A 1 113 ? -7.058 6.522 -3.898 1.00 84.69 113 LEU A CA 1
ATOM 887 C C . LEU A 1 113 ? -8.262 7.053 -4.673 1.00 84.69 113 LEU A C 1
ATOM 889 O O . LEU A 1 113 ? -8.435 6.723 -5.842 1.00 84.69 113 LEU A O 1
ATOM 893 N N . ASN A 1 114 ? -9.123 7.848 -4.030 1.00 86.31 114 ASN A N 1
ATOM 894 C CA . ASN A 1 114 ? -10.386 8.306 -4.606 1.00 86.31 114 ASN A CA 1
ATOM 895 C C . ASN A 1 114 ? -11.244 7.140 -5.159 1.00 86.31 114 ASN A C 1
ATOM 897 O O . ASN A 1 114 ? -11.915 7.242 -6.189 1.00 86.31 114 ASN A O 1
ATOM 901 N N . VAL A 1 115 ? -11.218 5.999 -4.462 1.00 87.50 115 VAL A N 1
ATOM 902 C CA . VAL A 1 115 ? -11.988 4.795 -4.797 1.00 87.50 115 VAL A CA 1
ATOM 903 C C . VAL A 1 115 ? -13.115 4.636 -3.786 1.00 87.50 115 VAL A C 1
ATOM 905 O O . VAL A 1 115 ? -12.946 4.883 -2.599 1.00 87.50 115 VAL A O 1
ATOM 908 N N . ARG A 1 116 ? -14.288 4.187 -4.233 1.00 87.81 116 ARG A N 1
ATOM 909 C CA . ARG A 1 116 ? -15.411 3.885 -3.336 1.00 87.81 116 ARG A CA 1
ATOM 910 C C . ARG A 1 116 ? -15.048 2.783 -2.332 1.00 87.81 116 ARG A C 1
ATOM 912 O O . ARG A 1 116 ? -14.556 1.735 -2.749 1.00 87.81 116 ARG A O 1
ATOM 919 N N . ALA A 1 117 ? -15.353 2.993 -1.051 1.00 90.31 117 ALA A N 1
ATOM 920 C CA . ALA A 1 117 ? -15.058 2.055 0.034 1.00 90.31 117 ALA A CA 1
ATOM 921 C C . ALA A 1 117 ? -15.571 0.627 -0.236 1.00 90.31 117 ALA A C 1
ATOM 923 O O . ALA A 1 117 ? -14.892 -0.340 0.087 1.00 90.31 117 ALA A O 1
ATOM 924 N N . GLU A 1 118 ? -16.714 0.474 -0.914 1.00 91.06 118 GLU A N 1
ATOM 925 C CA . GLU A 1 118 ? -17.301 -0.840 -1.217 1.00 91.06 118 GLU A CA 1
ATOM 926 C C . GLU A 1 118 ? -16.495 -1.652 -2.243 1.00 91.06 118 GLU A C 1
ATOM 928 O O . GLU A 1 118 ? -16.739 -2.844 -2.416 1.00 91.06 118 GLU A O 1
ATOM 933 N N . ARG A 1 119 ? -15.557 -1.021 -2.960 1.00 87.94 119 ARG A N 1
ATOM 934 C CA . ARG A 1 119 ? -14.650 -1.713 -3.888 1.00 87.94 119 ARG A CA 1
ATOM 935 C C . ARG A 1 119 ? -13.388 -2.240 -3.207 1.00 87.94 119 ARG A C 1
ATOM 937 O O . ARG A 1 119 ? -12.638 -2.968 -3.851 1.00 87.94 119 ARG A O 1
ATOM 944 N N . ILE A 1 120 ? -13.137 -1.848 -1.960 1.00 91.38 120 ILE A N 1
ATOM 945 C CA . ILE A 1 120 ? -11.912 -2.178 -1.236 1.00 91.38 120 ILE A CA 1
ATOM 946 C C . ILE A 1 120 ? -12.183 -3.420 -0.394 1.00 91.38 120 ILE A C 1
ATOM 948 O O . ILE A 1 120 ? -12.833 -3.363 0.648 1.00 91.38 120 ILE A O 1
ATOM 952 N N . ALA A 1 121 ? -11.680 -4.550 -0.869 1.00 93.12 121 ALA A N 1
ATOM 953 C CA . ALA A 1 121 ? -11.711 -5.821 -0.169 1.00 93.12 121 ALA A CA 1
ATOM 954 C C . ALA A 1 121 ? -10.327 -6.152 0.401 1.00 93.12 121 ALA A C 1
ATOM 956 O O . ALA A 1 121 ? -9.313 -5.560 0.025 1.00 93.12 121 ALA A O 1
ATOM 957 N N . THR A 1 122 ? -10.268 -7.129 1.302 1.00 92.50 122 THR A N 1
ATOM 958 C CA . THR A 1 122 ? -9.013 -7.601 1.906 1.00 92.50 122 THR A CA 1
ATOM 959 C C . THR A 1 122 ? -7.991 -8.061 0.875 1.00 92.50 122 THR A C 1
ATOM 961 O O . THR A 1 122 ? -6.799 -7.833 1.037 1.00 92.50 122 THR A O 1
ATOM 964 N N . GLU A 1 123 ? -8.459 -8.659 -0.210 1.00 91.62 123 GLU A N 1
ATOM 965 C CA . GLU A 1 123 ? -7.678 -9.187 -1.318 1.00 91.62 123 GLU A CA 1
ATOM 966 C C . GLU A 1 123 ? -7.374 -8.144 -2.401 1.00 91.62 123 GLU A C 1
ATOM 968 O O . GLU A 1 123 ? -6.598 -8.432 -3.312 1.00 91.62 123 GLU A O 1
ATOM 973 N N . SER A 1 124 ? -7.960 -6.942 -2.318 1.00 88.12 124 SER A N 1
ATOM 974 C CA . SER A 1 124 ? -7.738 -5.886 -3.303 1.00 88.12 124 SER A CA 1
ATOM 975 C C . SER A 1 124 ? -6.275 -5.470 -3.297 1.00 88.12 124 SER A C 1
ATOM 977 O O . SER A 1 124 ? -5.767 -4.945 -2.302 1.00 88.12 124 SER A O 1
ATOM 979 N N . ARG A 1 125 ? -5.598 -5.690 -4.423 1.00 86.69 125 ARG A N 1
ATOM 980 C CA . ARG A 1 125 ? -4.210 -5.276 -4.620 1.00 86.69 125 ARG A CA 1
ATOM 981 C C . ARG A 1 125 ? -4.169 -3.776 -4.809 1.00 86.69 125 ARG A C 1
ATOM 983 O O . ARG A 1 125 ? -4.821 -3.242 -5.707 1.00 86.69 125 ARG A O 1
ATOM 990 N N . LEU A 1 126 ? -3.357 -3.108 -4.002 1.00 84.12 126 LEU A N 1
ATOM 991 C CA . LEU A 1 126 ? -3.338 -1.654 -3.976 1.00 84.12 126 LEU A CA 1
ATOM 992 C C . LEU A 1 126 ? -2.909 -1.053 -5.330 1.00 84.12 126 LEU A C 1
ATOM 994 O O . LEU A 1 126 ? -3.481 -0.065 -5.773 1.00 84.12 126 LEU A O 1
ATOM 998 N N . CYS A 1 127 ? -1.956 -1.681 -6.027 1.00 74.94 127 CYS A N 1
ATOM 999 C CA . CYS A 1 127 ? -1.502 -1.214 -7.341 1.00 74.94 127 CYS A CA 1
ATOM 1000 C C . CYS A 1 127 ? -2.348 -1.676 -8.519 1.00 74.94 127 CYS A C 1
ATOM 1002 O O . CYS A 1 127 ? -2.517 -0.919 -9.466 1.00 74.94 127 CYS A O 1
ATOM 1004 N N . ALA A 1 128 ? -2.831 -2.917 -8.493 1.00 77.38 128 ALA A N 1
ATOM 1005 C CA . ALA A 1 128 ? -3.482 -3.507 -9.660 1.00 77.38 128 ALA A CA 1
ATOM 1006 C C . ALA A 1 128 ? -5.001 -3.300 -9.671 1.00 77.38 128 ALA A C 1
ATOM 1008 O O . ALA A 1 128 ? -5.584 -3.155 -10.740 1.00 77.38 128 ALA A O 1
ATOM 1009 N N . ASP A 1 129 ? -5.639 -3.305 -8.498 1.00 79.69 129 ASP A N 1
ATOM 1010 C CA . ASP A 1 129 ? -7.100 -3.306 -8.392 1.00 79.69 129 ASP A CA 1
ATOM 1011 C C . ASP A 1 129 ? -7.648 -1.941 -7.934 1.00 79.69 129 ASP A C 1
ATOM 1013 O O . ASP A 1 129 ? -8.808 -1.622 -8.209 1.00 79.69 129 ASP A O 1
ATOM 1017 N N . LEU A 1 130 ? -6.813 -1.135 -7.260 1.00 78.12 130 LEU A N 1
ATOM 1018 C CA . LEU A 1 130 ? -7.157 0.191 -6.723 1.00 78.12 130 LEU A CA 1
ATOM 1019 C C . LEU A 1 130 ? -6.427 1.354 -7.425 1.00 78.12 130 LEU A C 1
ATOM 1021 O O . LEU A 1 130 ? -6.423 2.466 -6.912 1.00 78.12 130 LEU A O 1
ATOM 1025 N N . ASP A 1 131 ? -5.852 1.088 -8.600 1.00 71.94 131 ASP A N 1
ATOM 1026 C CA . ASP A 1 131 ? -5.347 2.083 -9.559 1.00 71.94 131 ASP A CA 1
ATOM 1027 C C . ASP A 1 131 ? -4.238 3.032 -9.055 1.00 71.94 131 ASP A C 1
ATOM 1029 O O . ASP A 1 131 ? -4.077 4.137 -9.558 1.00 71.94 131 ASP A O 1
ATOM 1033 N N . MET A 1 132 ? -3.382 2.596 -8.119 1.00 70.06 132 MET A N 1
ATOM 1034 C CA . MET A 1 132 ? -2.202 3.393 -7.711 1.00 70.06 132 MET A CA 1
ATOM 1035 C C . MET A 1 132 ? -1.171 3.649 -8.830 1.00 70.06 132 MET A C 1
ATOM 1037 O O . MET A 1 132 ? -0.182 4.342 -8.608 1.00 70.06 132 MET A O 1
ATOM 1041 N N . GLY A 1 133 ? -1.327 3.035 -10.006 1.00 57.22 133 GLY A N 1
ATOM 1042 C CA . GLY A 1 133 ? -0.401 3.183 -11.133 1.00 57.22 133 GLY A CA 1
ATOM 1043 C C . GLY A 1 133 ? -0.743 4.325 -12.091 1.00 57.22 133 GLY A C 1
ATOM 1044 O O . GLY A 1 133 ? 0.117 4.731 -12.874 1.00 57.22 133 GLY A O 1
ATOM 1045 N N . SER A 1 134 ? -1.974 4.840 -12.055 1.00 53.28 134 SER A N 1
ATOM 1046 C CA . SER A 1 134 ? -2.395 5.954 -12.898 1.00 53.28 134 SER A CA 1
ATOM 1047 C C . SER A 1 134 ? -2.136 7.268 -12.164 1.00 53.28 134 SER A C 1
ATOM 1049 O O . SER A 1 134 ? -2.993 7.770 -11.439 1.00 53.28 134 SER A O 1
ATOM 1051 N N . GLY A 1 135 ? -0.940 7.834 -12.345 1.00 45.59 135 GLY A N 1
ATOM 1052 C CA . GLY A 1 135 ? -0.729 9.249 -12.032 1.00 45.59 135 GLY A CA 1
ATOM 1053 C C . GLY A 1 135 ? -1.761 10.121 -12.772 1.00 45.59 135 GLY A C 1
ATOM 1054 O O . GLY A 1 135 ? -2.307 9.673 -13.782 1.00 45.59 135 GLY A O 1
ATOM 1055 N N . PRO A 1 136 ? -2.053 11.342 -12.292 1.00 43.12 136 PRO A N 1
ATOM 1056 C CA . PRO A 1 136 ? -3.062 12.197 -12.909 1.00 43.12 136 PRO A CA 1
ATOM 1057 C C . PRO A 1 136 ? -2.731 12.444 -14.388 1.00 43.12 136 PRO A C 1
ATOM 1059 O O . PRO A 1 136 ? -1.629 12.902 -14.704 1.00 43.12 136 PRO A O 1
ATOM 1062 N N . GLU A 1 137 ? -3.679 12.108 -15.267 1.00 39.53 137 GLU A N 1
ATOM 1063 C CA . GLU A 1 137 ? -3.656 12.439 -16.701 1.00 39.53 137 GLU A CA 1
ATOM 1064 C C . GLU A 1 137 ? -3.806 13.948 -16.946 1.00 39.53 137 GLU A C 1
ATOM 1066 O O . GLU A 1 137 ? -4.597 14.603 -16.222 1.00 39.53 137 GLU A O 1
#

Secondary structure (DSSP, 8-state):
--HHHHHHHHHHHHHHHHHHHHHHHHHHHHHHHHHHT---TTSHHHHHHHHHHHHHHT----TTTTTTS-HHHHHT-BHHHHHHHHHHHHHHTTPPPPTTHHHHHHHHHHHHHT--GGG--TT-BTTTTS-TT----

Foldseek 3Di:
DPPVVVVVVVVVVVVVVVVVVVVVVVVVVVVVVVVVLPPFCPPPLNVQLQVQLCVLLVHHDDVVLVVVQDRNNLQQDALLNVLVSVCVVCVVVVHDQDPCSSVSSLVSLCVSLVNDSVQRDRRQRCVPRSPSSDDDD

Radius of gyration: 24.9 Å; chains: 1; bounding box: 62×22×78 Å

pLDDT: mean 79.66, std 13.4, range [39.53, 94.94]

Sequence (137 aa):
MGEWLRWAFGWACGALAVLKFAAGLWCWVELRRKWLELPELWGVDWLDIVFRVERAFGMPLTAADFAGWTTGARVGLTAGQLWELVADKLRGAGAEVPADGWERVVAVLSEALNVRAERIATESRLCADLDMGSGPE

Organism: NCBI:txid2774151